Protein AF-A0A932M732-F1 (afdb_monomer)

Sequence (107 aa):
MSDQPRLIYTKLQLAEIQLERALQLFLDEDDYVCAVTLAGAAEELLSKLREQSGGTSELKALIDECVAIGRNVYAETWATKLFSEVFTYPQNSRAKGSTLYLIGWVY

Foldseek 3Di:
DDDDDPDDDDLLRQLVVLQVVLV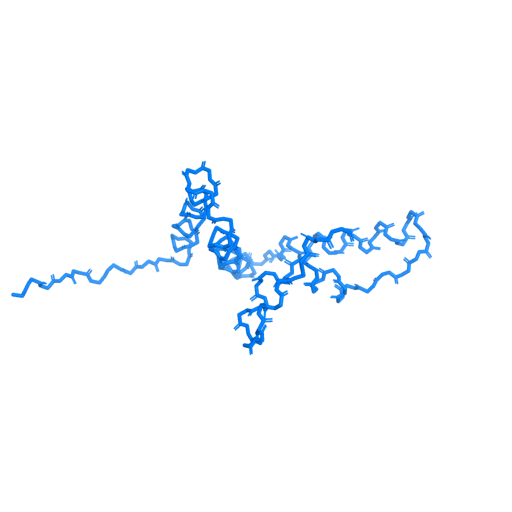CCVPPVVNNLSSLLSNLSSLVSVQVVQVVVVHHRVLLVVLVVVQVCCCPPVVHGDDSVVSCCVVCVSVCCVVDVDDPPPPDPDD

Solvent-accessible surface area (backbone atoms only — not comparable to full-atom values): 6266 Å² total; per-residue (Å²): 136,83,86,72,79,83,81,84,72,53,64,64,57,50,20,51,54,28,35,55,51,16,49,46,26,47,75,77,63,70,37,52,70,63,12,53,48,28,37,45,53,16,49,54,42,48,36,54,54,33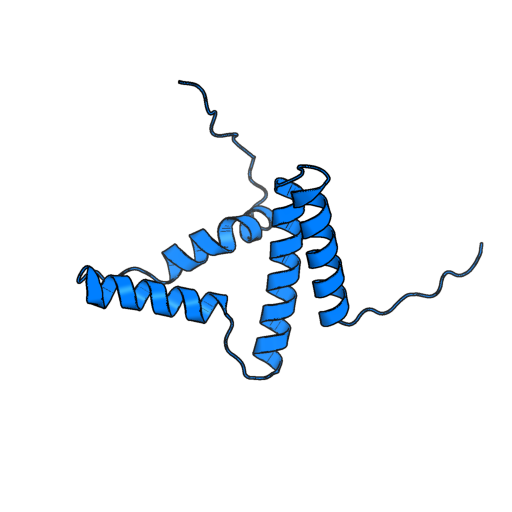,46,76,72,74,41,75,43,68,69,55,53,52,40,54,49,51,34,47,45,30,41,76,75,67,72,37,90,57,57,61,64,59,48,51,48,64,75,37,40,79,58,51,59,71,79,48,90,68,78,88,71,74,79,71,92,71,136

Radius of gyration: 18.03 Å; Cα contacts (8 Å, |Δi|>4): 76; chains: 1; bounding box: 42×27×57 Å

Mean predicted aligned error: 12.79 Å

pLDDT: mean 73.14, std 16.21, range [32.78, 95.12]

Structure (mmCIF, N/CA/C/O backbone):
data_AF-A0A932M732-F1
#
_entry.id   AF-A0A932M732-F1
#
loop_
_atom_site.group_PDB
_atom_site.id
_atom_site.type_symbol
_atom_site.label_atom_id
_atom_site.label_alt_id
_atom_site.label_comp_id
_atom_site.label_asym_id
_atom_site.label_entity_id
_atom_site.label_seq_id
_atom_site.pdbx_PDB_ins_code
_atom_site.Cartn_x
_atom_site.Cartn_y
_atom_site.Cartn_z
_atom_site.occupancy
_atom_site.B_iso_or_equiv
_atom_site.auth_seq_id
_atom_site.auth_comp_id
_atom_site.auth_asym_id
_atom_site.auth_atom_id
_atom_site.pdbx_PDB_model_num
ATOM 1 N N . MET A 1 1 ? -24.047 14.083 27.025 1.00 48.50 1 MET A N 1
ATOM 2 C CA . MET A 1 1 ? -22.854 14.100 26.153 1.00 48.50 1 MET A CA 1
ATOM 3 C C . MET A 1 1 ? -21.840 13.142 26.748 1.00 48.50 1 MET A C 1
ATOM 5 O O . MET A 1 1 ? -21.232 13.479 27.751 1.00 48.50 1 MET A O 1
ATOM 9 N N . SER A 1 2 ? -21.759 11.918 26.228 1.00 56.84 2 SER A N 1
ATOM 10 C CA . SER A 1 2 ? -20.758 10.934 26.651 1.00 56.84 2 SER A CA 1
ATOM 11 C C . SER A 1 2 ? -19.416 11.290 26.016 1.00 56.84 2 SER A C 1
ATOM 13 O O . SER A 1 2 ? -19.331 11.368 24.790 1.00 56.84 2 SER A O 1
ATOM 15 N N . ASP A 1 3 ? -18.410 11.519 26.851 1.00 60.53 3 ASP A N 1
ATOM 16 C CA . ASP A 1 3 ? -17.018 11.722 26.457 1.00 60.53 3 ASP A CA 1
ATOM 17 C C . ASP A 1 3 ? -16.519 10.442 25.764 1.00 60.53 3 ASP A C 1
ATOM 19 O O . ASP A 1 3 ? -16.332 9.405 26.400 1.00 60.53 3 ASP A O 1
ATOM 23 N N . GLN A 1 4 ? -16.443 10.465 24.432 1.00 59.94 4 GLN A N 1
ATOM 24 C CA . GLN A 1 4 ? -15.924 9.345 23.649 1.00 59.94 4 GLN A CA 1
ATOM 25 C C . GLN A 1 4 ? -14.392 9.375 23.755 1.00 59.94 4 GLN A C 1
ATOM 27 O O . GLN A 1 4 ? -13.789 10.406 23.437 1.00 59.94 4 GLN A O 1
ATOM 32 N N . PRO A 1 5 ? -13.738 8.285 24.191 1.00 59.28 5 PRO A N 1
ATOM 33 C CA . PRO A 1 5 ? -12.289 8.260 24.317 1.00 59.28 5 PRO A CA 1
ATOM 34 C C . PRO A 1 5 ? -11.648 8.489 22.946 1.00 59.28 5 PRO A C 1
ATOM 36 O O . PRO A 1 5 ? -11.997 7.837 21.961 1.00 59.28 5 PRO A O 1
ATOM 39 N N . ARG A 1 6 ? -10.689 9.420 22.872 1.00 62.53 6 ARG A N 1
ATOM 40 C CA . ARG A 1 6 ? -9.889 9.616 21.658 1.00 62.53 6 ARG A CA 1
ATOM 41 C C . ARG A 1 6 ? -9.022 8.378 21.453 1.00 62.53 6 ARG A C 1
ATOM 43 O O . ARG A 1 6 ? -8.014 8.210 22.135 1.00 62.53 6 ARG A O 1
ATOM 50 N N . LEU A 1 7 ? -9.418 7.518 20.521 1.00 69.94 7 LEU A N 1
ATOM 51 C CA . LEU A 1 7 ? -8.598 6.394 20.085 1.00 69.94 7 LEU A CA 1
ATOM 52 C C . LEU A 1 7 ? -7.361 6.948 19.372 1.00 69.94 7 LEU A C 1
ATOM 54 O O . LEU A 1 7 ? -7.458 7.559 18.308 1.00 69.94 7 LEU A O 1
ATOM 58 N N . ILE A 1 8 ? -6.199 6.779 20.000 1.00 78.69 8 ILE A N 1
ATOM 59 C CA . ILE A 1 8 ? -4.914 7.116 19.396 1.00 78.69 8 ILE A CA 1
ATOM 60 C C . ILE A 1 8 ? -4.462 5.898 18.600 1.00 78.69 8 ILE A C 1
ATOM 62 O O . ILE A 1 8 ? -4.083 4.881 19.176 1.00 78.69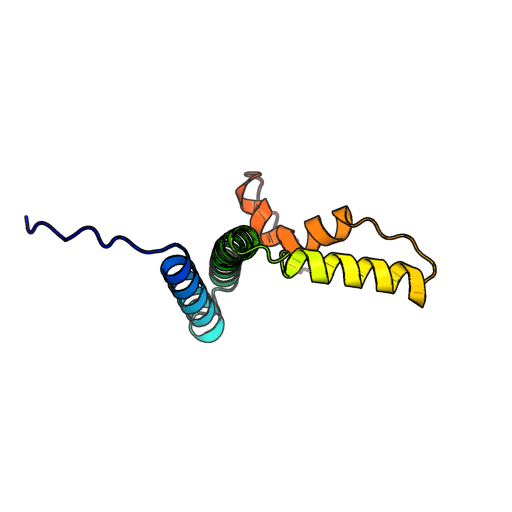 8 ILE A O 1
ATOM 66 N N . TYR A 1 9 ? -4.509 6.013 17.277 1.00 83.12 9 TYR A N 1
ATOM 67 C CA . TYR A 1 9 ? -4.009 4.985 16.375 1.00 83.12 9 TYR A CA 1
ATOM 68 C C . TYR A 1 9 ? -2.535 5.215 16.064 1.00 83.12 9 TYR A C 1
ATOM 70 O O . TYR A 1 9 ? -2.099 6.336 15.786 1.00 83.12 9 TYR A O 1
ATOM 78 N N . THR A 1 10 ? -1.762 4.134 16.067 1.00 89.38 10 THR A N 1
ATOM 79 C CA . THR A 1 10 ? -0.428 4.139 15.463 1.00 89.38 10 THR A CA 1
ATOM 80 C C . THR A 1 10 ? -0.542 4.267 13.942 1.00 89.38 10 THR A C 1
ATOM 82 O O . THR A 1 10 ? -1.566 3.925 13.350 1.00 89.38 10 THR A O 1
ATOM 85 N N . LYS A 1 11 ? 0.527 4.728 13.278 1.00 87.44 11 LYS A N 1
ATOM 86 C CA . LYS A 1 11 ? 0.562 4.797 11.805 1.00 87.44 11 LYS A CA 1
ATOM 87 C C . LYS A 1 11 ? 0.314 3.433 11.150 1.00 87.44 11 LYS A C 1
ATOM 89 O O . LYS A 1 11 ? -0.292 3.393 10.088 1.00 87.44 11 LYS A O 1
ATOM 94 N N . LEU A 1 12 ? 0.767 2.346 11.785 1.00 88.94 12 LEU A N 1
ATOM 95 C CA . LEU A 1 12 ? 0.580 0.984 11.286 1.00 88.94 12 LEU A CA 1
ATOM 96 C C . LEU A 1 12 ? -0.900 0.599 11.324 1.00 88.94 12 LEU A C 1
ATOM 98 O O . LEU A 1 12 ? -1.455 0.236 10.297 1.00 88.94 12 LEU A O 1
ATOM 102 N N . GLN A 1 13 ? -1.556 0.798 12.469 1.00 90.75 13 GLN A N 1
ATOM 103 C CA . GLN A 1 13 ? -2.991 0.533 12.619 1.00 90.75 13 GLN A CA 1
ATOM 104 C C . GLN A 1 13 ? -3.836 1.375 11.658 1.00 90.75 13 GLN A C 1
ATOM 106 O O . GLN A 1 13 ? -4.811 0.893 11.095 1.00 90.75 13 GLN A O 1
ATOM 111 N N . LEU A 1 14 ? -3.458 2.639 11.444 1.00 91.69 14 LEU A N 1
ATOM 112 C CA . LEU A 1 14 ? -4.113 3.498 10.457 1.00 91.69 14 LEU A CA 1
ATOM 113 C C . LEU A 1 14 ? -3.979 2.944 9.036 1.00 91.69 14 LEU A C 1
ATOM 115 O O . LEU A 1 14 ? -4.963 2.942 8.301 1.00 91.69 14 LEU A O 1
ATOM 119 N N . ALA A 1 15 ? -2.792 2.466 8.660 1.00 90.50 15 ALA A N 1
ATOM 120 C CA . ALA A 1 15 ? -2.573 1.863 7.352 1.00 90.50 15 ALA A CA 1
ATOM 121 C C . ALA A 1 15 ? -3.368 0.560 7.177 1.00 90.50 15 ALA A C 1
ATOM 123 O O . ALA A 1 15 ? -3.993 0.374 6.138 1.00 90.50 15 ALA A O 1
ATOM 124 N N . GLU A 1 16 ? -3.407 -0.300 8.198 1.00 92.56 16 GLU A N 1
ATOM 125 C CA . GLU A 1 16 ? -4.200 -1.537 8.194 1.00 92.56 16 GLU A CA 1
ATOM 126 C C . GLU A 1 16 ? -5.694 -1.246 8.014 1.00 92.56 16 GLU A C 1
ATOM 128 O O . GLU A 1 16 ? -6.328 -1.824 7.138 1.00 92.56 16 GLU A O 1
ATOM 133 N N . ILE A 1 17 ? -6.246 -0.289 8.770 1.00 94.31 17 ILE A N 1
ATOM 134 C CA . ILE A 1 17 ? -7.657 0.115 8.651 1.00 94.31 17 ILE A CA 1
ATOM 135 C C . ILE A 1 17 ? -7.963 0.649 7.246 1.00 94.31 17 ILE A C 1
ATOM 137 O O . ILE A 1 17 ? -9.009 0.336 6.676 1.00 94.31 17 ILE A O 1
ATOM 141 N N . GLN A 1 18 ? -7.071 1.469 6.684 1.00 89.62 18 GLN A N 1
ATOM 142 C CA . GLN A 1 18 ? -7.257 2.008 5.337 1.00 89.62 18 GLN A CA 1
ATOM 143 C C . GLN A 1 18 ? -7.194 0.916 4.269 1.00 89.62 18 GLN A C 1
ATOM 145 O O . GLN A 1 18 ? -8.006 0.942 3.346 1.00 89.62 18 GLN A O 1
ATOM 150 N N . LEU A 1 19 ? -6.286 -0.050 4.408 1.00 92.81 19 LEU A N 1
ATOM 151 C CA . LEU A 1 19 ? -6.163 -1.164 3.474 1.00 92.81 19 LEU A CA 1
ATOM 152 C C . LEU A 1 19 ? -7.365 -2.113 3.562 1.00 92.81 19 LEU A C 1
ATOM 154 O O . LEU A 1 19 ? -7.927 -2.475 2.533 1.00 92.81 19 LEU A O 1
ATOM 158 N N . GLU A 1 20 ? -7.812 -2.448 4.771 1.00 95.12 20 GLU A N 1
ATOM 159 C CA . GLU A 1 20 ? -8.998 -3.281 4.995 1.00 95.12 20 GLU A CA 1
ATOM 160 C C . GLU A 1 20 ? -10.241 -2.639 4.366 1.00 95.12 20 GLU A C 1
ATOM 162 O O . GLU A 1 20 ? -10.993 -3.281 3.631 1.00 95.12 20 GLU A O 1
ATOM 167 N N . ARG A 1 21 ? -10.429 -1.328 4.577 1.00 94.56 21 ARG A N 1
ATOM 168 C CA . ARG A 1 21 ? -11.556 -0.613 3.973 1.00 94.56 21 ARG A CA 1
ATOM 169 C C . ARG A 1 21 ? -11.423 -0.506 2.455 1.00 94.56 21 ARG A C 1
ATOM 171 O O . ARG A 1 21 ? -12.434 -0.584 1.763 1.00 94.56 21 ARG A O 1
ATOM 178 N N . ALA A 1 22 ? -10.208 -0.344 1.933 1.00 87.69 22 ALA A N 1
ATOM 179 C CA . ALA A 1 22 ? -9.967 -0.353 0.495 1.00 87.69 22 ALA A CA 1
ATOM 180 C C . ALA A 1 22 ? -10.377 -1.690 -0.141 1.00 87.69 22 ALA A C 1
ATOM 182 O O . ALA A 1 22 ? -11.010 -1.688 -1.193 1.00 87.69 22 ALA A O 1
ATOM 183 N N . LEU A 1 23 ? -10.066 -2.814 0.511 1.00 89.62 23 LEU A N 1
ATOM 184 C CA . LEU A 1 23 ? -10.439 -4.148 0.038 1.00 89.62 23 LEU A CA 1
ATOM 185 C C . LEU A 1 23 ? -11.956 -4.355 0.031 1.00 89.62 23 LEU A C 1
ATOM 187 O O . LEU A 1 23 ? -12.483 -4.825 -0.971 1.00 89.62 23 LEU A O 1
ATOM 191 N N . GLN A 1 24 ? -12.660 -3.949 1.091 1.00 93.50 24 GLN A N 1
ATOM 192 C CA . GLN A 1 24 ? -14.130 -4.012 1.141 1.00 93.50 24 GLN A CA 1
ATOM 193 C C . GLN A 1 24 ? -14.772 -3.196 0.017 1.00 93.50 24 GLN A C 1
ATOM 195 O O . GLN A 1 24 ? -15.626 -3.694 -0.708 1.00 93.50 24 GLN A O 1
ATOM 200 N N . LEU A 1 25 ? -14.314 -1.955 -0.177 1.00 87.81 25 LEU A N 1
ATOM 201 C CA . LEU A 1 25 ? -14.820 -1.097 -1.251 1.00 87.81 25 LEU A CA 1
ATOM 202 C C . LEU A 1 25 ? -14.590 -1.714 -2.635 1.00 87.81 25 LEU A C 1
ATOM 204 O O . LEU A 1 25 ? -15.430 -1.571 -3.517 1.00 87.81 25 LEU A O 1
ATOM 208 N N . PHE A 1 26 ? -13.461 -2.400 -2.818 1.00 85.56 26 PHE A N 1
ATOM 209 C CA . PHE A 1 26 ? -13.111 -3.044 -4.078 1.00 85.56 26 PHE A CA 1
ATOM 210 C C . PHE A 1 26 ? -13.913 -4.325 -4.343 1.00 85.56 26 PHE A C 1
ATOM 212 O O . PHE A 1 26 ? -14.315 -4.553 -5.478 1.00 85.56 26 PHE A O 1
ATOM 219 N N . LEU A 1 27 ? -14.091 -5.175 -3.328 1.00 87.00 27 LEU A N 1
ATOM 220 C CA . LEU A 1 27 ? -14.667 -6.515 -3.478 1.00 87.00 27 LEU A CA 1
ATOM 221 C C . LEU A 1 27 ? -16.188 -6.541 -3.321 1.00 87.00 27 LEU A C 1
ATOM 223 O O . LEU A 1 27 ? -16.850 -7.299 -4.027 1.00 87.00 27 LEU A O 1
ATOM 227 N N . ASP A 1 28 ? -16.724 -5.744 -2.397 1.00 93.56 28 ASP A N 1
ATOM 228 C CA . ASP A 1 28 ? -18.127 -5.830 -1.982 1.00 93.56 28 ASP A CA 1
ATOM 229 C C . ASP A 1 28 ? -18.979 -4.679 -2.536 1.00 93.56 28 ASP A C 1
ATOM 231 O O . ASP A 1 28 ? -20.189 -4.832 -2.700 1.00 93.56 28 ASP A O 1
ATOM 235 N N . GLU A 1 29 ? -18.369 -3.518 -2.797 1.00 91.12 29 GLU A N 1
ATOM 236 C CA . GLU A 1 29 ? -19.095 -2.280 -3.127 1.00 91.12 29 GLU A CA 1
ATOM 237 C C . GLU A 1 29 ? -18.825 -1.760 -4.552 1.00 91.12 29 GLU A C 1
ATOM 239 O O . GLU A 1 29 ? -19.455 -0.785 -4.960 1.00 91.12 29 GLU A O 1
ATOM 244 N N . ASP A 1 30 ? -17.910 -2.386 -5.306 1.00 89.31 30 ASP A N 1
ATOM 245 C CA . ASP A 1 30 ? -17.450 -1.948 -6.638 1.00 89.31 30 ASP A CA 1
ATOM 246 C C . ASP A 1 30 ? -17.026 -0.456 -6.702 1.00 89.31 30 ASP A C 1
ATOM 248 O O . ASP A 1 30 ? -16.974 0.165 -7.769 1.00 89.31 30 ASP A O 1
ATOM 252 N N . ASP A 1 31 ? -16.675 0.145 -5.559 1.00 77.50 31 ASP A N 1
ATOM 253 C CA . ASP A 1 31 ? -16.224 1.534 -5.454 1.00 77.50 31 ASP A CA 1
ATOM 254 C C . ASP A 1 31 ? -14.703 1.599 -5.610 1.00 77.50 31 ASP A C 1
ATOM 256 O O . ASP A 1 31 ? -13.923 1.828 -4.676 1.00 77.50 31 ASP A O 1
ATOM 260 N N . TYR A 1 32 ? -14.270 1.376 -6.848 1.00 74.62 32 TYR A N 1
ATOM 261 C CA . TYR A 1 32 ? -12.856 1.294 -7.195 1.00 74.62 32 TYR A CA 1
ATOM 262 C C . TYR A 1 32 ? -12.111 2.616 -6.974 1.00 74.62 32 TYR A C 1
ATOM 264 O O . TYR A 1 32 ? -10.926 2.610 -6.637 1.00 74.62 32 TYR A O 1
ATOM 272 N N . VAL A 1 33 ? -12.786 3.760 -7.134 1.00 79.88 33 VAL A N 1
ATOM 273 C CA . VAL A 1 33 ? -12.162 5.080 -6.954 1.00 79.88 33 VAL A CA 1
ATOM 274 C C . VAL A 1 33 ? -11.823 5.302 -5.483 1.00 79.88 33 VAL A C 1
ATOM 276 O O . VAL A 1 33 ? -10.688 5.676 -5.163 1.00 79.88 33 VAL A O 1
ATOM 279 N N . CYS A 1 34 ? -12.765 5.038 -4.574 1.00 79.00 34 CYS A N 1
ATOM 280 C CA . CYS A 1 34 ? -12.510 5.159 -3.142 1.00 79.00 34 CYS A CA 1
ATOM 281 C C . CYS A 1 34 ? -11.546 4.075 -2.643 1.00 79.00 34 CYS A C 1
ATOM 283 O O . CYS A 1 34 ? -10.665 4.383 -1.835 1.00 79.00 34 CYS A O 1
ATOM 285 N N . ALA A 1 35 ? -11.644 2.847 -3.166 1.00 78.75 35 ALA A N 1
ATOM 286 C CA . ALA A 1 35 ? -10.727 1.757 -2.844 1.00 78.75 35 ALA A CA 1
ATOM 287 C C . ALA A 1 35 ? -9.268 2.119 -3.157 1.00 78.75 35 ALA A C 1
ATOM 289 O O . ALA A 1 35 ? -8.417 2.108 -2.267 1.00 78.75 35 ALA A O 1
ATOM 290 N N . VAL A 1 36 ? -8.980 2.531 -4.396 1.00 77.50 36 VAL A N 1
ATOM 291 C CA . VAL A 1 36 ? -7.627 2.934 -4.820 1.00 77.50 36 VAL A CA 1
ATOM 292 C C . VAL A 1 36 ? -7.115 4.115 -3.992 1.00 77.50 36 VAL A C 1
ATOM 294 O O . VAL A 1 36 ? -5.946 4.165 -3.611 1.00 77.50 36 VAL A O 1
ATOM 297 N N . THR A 1 37 ? -8.002 5.050 -3.656 1.00 85.69 37 THR A N 1
ATOM 298 C CA . THR A 1 37 ? -7.670 6.232 -2.854 1.00 85.69 37 THR A CA 1
ATOM 299 C C . THR A 1 37 ? -7.240 5.874 -1.426 1.00 85.69 37 THR A C 1
ATOM 301 O O . THR A 1 37 ? -6.320 6.496 -0.884 1.00 85.69 37 THR A O 1
ATOM 304 N N . LEU A 1 38 ? -7.904 4.902 -0.796 1.00 84.00 38 LEU A N 1
ATOM 305 C CA . LEU A 1 38 ? -7.551 4.425 0.543 1.00 84.00 38 LEU A CA 1
ATOM 306 C C . LEU A 1 38 ? -6.311 3.529 0.522 1.00 84.00 38 LEU A C 1
ATOM 308 O O . LEU A 1 38 ? -5.444 3.692 1.378 1.00 84.00 38 LEU A O 1
ATOM 312 N N . ALA A 1 39 ? -6.179 2.664 -0.485 1.00 84.19 39 ALA A N 1
ATOM 313 C CA . ALA A 1 39 ? -4.992 1.836 -0.669 1.00 84.19 39 ALA A CA 1
ATOM 314 C C . ALA A 1 39 ? -3.724 2.691 -0.838 1.00 84.19 39 ALA A C 1
ATOM 316 O O . ALA A 1 39 ? -2.718 2.432 -0.182 1.00 84.19 39 ALA A O 1
ATOM 317 N N . GLY A 1 40 ? -3.787 3.766 -1.634 1.00 84.12 40 GLY A N 1
ATOM 318 C CA . GLY A 1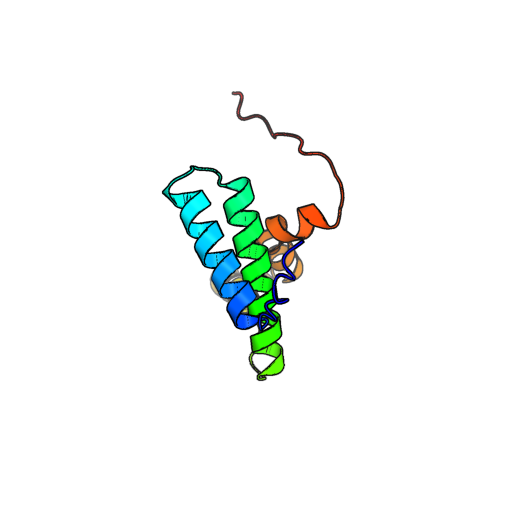 40 ? -2.658 4.686 -1.804 1.00 84.12 40 GLY A CA 1
ATOM 319 C C . GLY A 1 40 ? -2.275 5.430 -0.518 1.00 84.12 40 GLY A C 1
ATOM 320 O O . GLY A 1 40 ? -1.095 5.635 -0.245 1.00 84.12 40 GLY A O 1
ATOM 321 N N . ALA A 1 41 ? -3.251 5.799 0.317 1.00 87.88 41 ALA A N 1
ATOM 322 C CA . ALA A 1 41 ? -2.970 6.422 1.613 1.00 87.88 41 ALA A CA 1
ATOM 323 C C . ALA A 1 41 ? -2.341 5.428 2.614 1.00 87.88 41 ALA A C 1
ATOM 325 O O . ALA A 1 41 ? -1.412 5.792 3.343 1.00 87.88 41 ALA A O 1
ATOM 326 N N . ALA A 1 42 ? -2.791 4.167 2.601 1.00 90.00 42 ALA A N 1
ATOM 327 C CA . ALA A 1 42 ? -2.202 3.094 3.399 1.00 90.00 42 ALA A CA 1
ATOM 328 C C . ALA A 1 42 ? -0.746 2.826 2.986 1.00 90.00 42 ALA A C 1
ATOM 330 O O . ALA A 1 42 ? 0.141 2.755 3.838 1.00 90.00 42 ALA A O 1
ATOM 331 N N . GLU A 1 43 ? -0.486 2.743 1.680 1.00 87.62 43 GLU A N 1
ATOM 332 C CA . GLU A 1 43 ? 0.852 2.566 1.111 1.00 87.62 43 GLU A CA 1
ATOM 333 C C . GLU A 1 43 ? 1.809 3.689 1.537 1.00 87.62 43 GLU A C 1
ATOM 335 O O . GLU A 1 43 ? 2.937 3.418 1.951 1.00 87.62 43 GLU A O 1
ATOM 340 N N . GLU A 1 44 ? 1.368 4.949 1.500 1.00 87.00 44 GLU A N 1
ATOM 341 C CA . GLU A 1 44 ? 2.199 6.087 1.905 1.00 87.00 44 GLU A CA 1
ATOM 342 C C . GLU A 1 44 ? 2.587 6.005 3.394 1.00 87.00 44 GLU A C 1
ATOM 344 O O . GLU A 1 44 ? 3.734 6.274 3.771 1.00 87.00 44 GLU A O 1
ATOM 349 N N . LEU A 1 45 ? 1.649 5.601 4.259 1.00 88.50 45 LEU A N 1
ATOM 350 C CA . LEU A 1 45 ? 1.917 5.385 5.683 1.00 88.50 45 LEU A CA 1
ATOM 351 C C . LEU A 1 45 ? 2.911 4.238 5.907 1.00 88.50 45 LEU A C 1
ATOM 353 O O . LEU A 1 45 ? 3.837 4.387 6.711 1.00 88.50 45 LEU A O 1
ATOM 357 N N . LEU A 1 46 ? 2.752 3.129 5.182 1.00 85.75 46 LEU A N 1
ATOM 358 C CA . LEU A 1 46 ? 3.648 1.973 5.254 1.00 85.75 46 LEU A CA 1
ATOM 359 C C . LEU A 1 46 ? 5.048 2.295 4.719 1.00 85.75 46 LEU A C 1
ATOM 361 O O . LEU A 1 46 ? 6.031 1.951 5.374 1.00 85.75 46 LEU A O 1
ATOM 365 N N . SER A 1 47 ? 5.164 3.017 3.598 1.00 84.12 47 SER A N 1
ATOM 366 C CA . SER A 1 47 ? 6.458 3.480 3.075 1.00 84.12 47 SER A CA 1
ATOM 367 C C . SER A 1 47 ? 7.189 4.335 4.107 1.00 84.12 47 SER A C 1
ATOM 369 O O . SER A 1 47 ? 8.351 4.067 4.404 1.00 84.12 47 SER A O 1
ATOM 371 N N . LYS A 1 48 ? 6.502 5.293 4.747 1.00 85.12 48 LYS A N 1
ATOM 372 C CA . LYS A 1 48 ? 7.108 6.127 5.801 1.00 85.12 48 LYS A CA 1
ATOM 373 C C . LYS A 1 48 ? 7.565 5.306 7.009 1.00 85.12 48 LYS A C 1
ATOM 375 O O . LYS A 1 48 ? 8.614 5.595 7.578 1.00 85.12 48 LYS A O 1
ATOM 380 N N . LEU A 1 49 ? 6.795 4.298 7.423 1.00 86.62 49 LEU A N 1
ATOM 381 C CA . LEU A 1 49 ? 7.181 3.396 8.518 1.00 86.62 49 LEU A CA 1
ATOM 382 C C . LEU A 1 49 ? 8.406 2.546 8.163 1.00 86.62 49 LEU A C 1
ATOM 384 O O . LEU A 1 49 ? 9.283 2.325 9.004 1.00 86.62 49 LEU A O 1
ATOM 388 N N . ARG A 1 50 ? 8.487 2.095 6.912 1.00 81.25 50 ARG A N 1
ATOM 389 C CA . ARG A 1 50 ? 9.611 1.304 6.417 1.00 81.25 50 ARG A CA 1
ATOM 390 C C . ARG A 1 50 ? 10.889 2.130 6.293 1.00 81.25 50 ARG A C 1
ATOM 392 O O . ARG A 1 50 ? 11.933 1.678 6.757 1.00 81.25 50 ARG A O 1
ATOM 399 N N . GLU A 1 51 ? 10.795 3.355 5.779 1.00 83.62 51 GLU A N 1
ATOM 400 C CA . GLU A 1 51 ? 11.910 4.313 5.729 1.00 83.62 51 GLU A CA 1
ATOM 401 C C . GLU A 1 51 ? 12.458 4.622 7.128 1.00 83.62 51 GLU A C 1
ATOM 403 O O . GLU A 1 51 ? 13.670 4.636 7.337 1.00 83.62 51 GLU A O 1
ATOM 408 N N . GLN A 1 52 ? 11.576 4.786 8.121 1.00 79.69 52 GLN A N 1
ATOM 409 C CA . GLN A 1 52 ? 11.969 4.977 9.523 1.00 79.69 52 GLN A CA 1
ATOM 410 C C . GLN A 1 52 ? 12.698 3.764 10.117 1.00 79.69 52 GLN A C 1
ATOM 412 O O . GLN A 1 52 ? 13.495 3.923 11.039 1.00 79.69 52 GLN A O 1
ATOM 417 N N . SER A 1 53 ? 12.452 2.570 9.578 1.00 77.44 53 SER A N 1
ATOM 418 C CA . SER A 1 53 ? 13.107 1.325 9.992 1.00 77.44 53 SER A CA 1
ATOM 419 C C . SER A 1 53 ? 14.400 1.040 9.210 1.00 77.44 53 SER A C 1
ATOM 421 O O . SER A 1 53 ? 14.988 -0.027 9.370 1.00 77.44 53 SER A O 1
ATOM 423 N N . GLY A 1 54 ? 14.846 1.974 8.356 1.00 74.75 54 GLY A N 1
ATOM 424 C CA . GLY A 1 54 ? 16.045 1.839 7.522 1.00 74.75 54 GLY A CA 1
ATOM 425 C C . GLY A 1 54 ? 15.844 1.026 6.239 1.00 74.75 54 GLY A C 1
ATOM 426 O O . GLY A 1 54 ? 16.812 0.767 5.527 1.00 74.75 54 GLY A O 1
ATOM 427 N N . GLY A 1 55 ? 14.608 0.622 5.929 1.00 68.38 55 GLY A N 1
ATOM 428 C CA . GLY A 1 55 ? 14.267 -0.021 4.663 1.00 68.38 55 GLY A CA 1
ATOM 429 C C . GLY A 1 55 ? 14.032 1.006 3.555 1.00 68.38 55 GLY A C 1
ATOM 430 O O . GLY A 1 55 ? 13.584 2.122 3.806 1.00 68.38 55 GLY A O 1
ATOM 431 N N . THR A 1 56 ? 14.308 0.639 2.307 1.00 63.66 56 THR A N 1
ATOM 432 C CA . THR A 1 56 ? 13.870 1.410 1.134 1.00 63.66 56 THR A CA 1
ATOM 433 C C . THR A 1 56 ? 12.347 1.340 0.978 1.00 63.66 56 THR A C 1
ATOM 435 O O . THR A 1 56 ? 11.700 0.496 1.579 1.00 63.66 56 THR A O 1
ATOM 438 N N . SER A 1 57 ? 11.721 2.220 0.198 1.00 67.94 57 SER A N 1
ATOM 439 C CA . SER A 1 57 ? 10.316 2.039 -0.205 1.00 67.94 57 SER A CA 1
ATOM 440 C C . SER A 1 57 ? 10.217 0.897 -1.232 1.00 67.94 57 SER A C 1
ATOM 442 O O . SER A 1 57 ? 11.066 0.813 -2.120 1.00 67.94 57 SER A O 1
ATOM 444 N N . GLU A 1 58 ? 9.207 0.020 -1.126 1.00 70.31 58 GLU A N 1
ATOM 445 C CA . GLU A 1 58 ? 8.957 -1.044 -2.126 1.00 70.31 58 GLU A CA 1
ATOM 446 C C . GLU A 1 58 ? 8.692 -0.438 -3.507 1.00 70.31 58 GLU A C 1
ATOM 448 O O . GLU A 1 58 ? 9.183 -0.939 -4.513 1.00 70.31 58 GLU A O 1
ATOM 453 N N . LEU A 1 59 ? 8.012 0.712 -3.552 1.00 70.50 59 LEU A N 1
ATOM 454 C CA . LEU A 1 59 ? 7.780 1.444 -4.791 1.00 70.50 59 LEU A CA 1
ATOM 455 C C . LEU A 1 59 ? 9.096 1.885 -5.440 1.00 70.50 59 LEU A C 1
ATOM 457 O O . LEU A 1 59 ? 9.257 1.816 -6.656 1.00 70.50 59 LEU A O 1
ATOM 461 N N . LYS A 1 60 ? 10.068 2.313 -4.631 1.00 73.19 60 LYS A N 1
ATOM 462 C CA . LYS A 1 60 ? 11.391 2.680 -5.138 1.00 73.19 60 LYS A CA 1
ATOM 463 C C . LYS A 1 60 ? 12.136 1.463 -5.686 1.00 73.19 60 LYS A C 1
ATOM 465 O O . LYS A 1 60 ? 12.707 1.563 -6.765 1.00 73.19 60 LYS A O 1
ATOM 470 N N . ALA A 1 61 ? 12.085 0.332 -4.980 1.00 75.12 61 ALA A N 1
ATOM 471 C CA . ALA A 1 61 ? 12.674 -0.918 -5.457 1.00 75.12 61 ALA A CA 1
ATOM 472 C C . ALA A 1 61 ? 12.065 -1.345 -6.804 1.00 75.12 61 ALA A C 1
ATOM 474 O O . ALA A 1 61 ? 12.798 -1.633 -7.745 1.00 75.12 61 ALA A O 1
ATOM 475 N N . LEU A 1 62 ? 10.739 -1.259 -6.939 1.00 75.94 62 LEU A N 1
ATOM 476 C CA . LEU A 1 62 ? 10.033 -1.548 -8.187 1.00 75.94 62 LEU A CA 1
ATOM 477 C C . LEU A 1 62 ? 10.431 -0.600 -9.333 1.00 75.94 62 LEU A C 1
ATOM 479 O O . LEU A 1 62 ? 10.619 -1.039 -10.468 1.00 75.94 62 LEU A O 1
ATOM 483 N N . ILE A 1 63 ? 10.577 0.701 -9.056 1.00 79.44 63 ILE A N 1
ATOM 484 C CA . ILE A 1 63 ? 11.042 1.685 -10.047 1.00 79.44 63 ILE A CA 1
ATOM 485 C C . ILE A 1 63 ? 12.468 1.356 -10.502 1.00 79.44 63 ILE A C 1
ATOM 487 O O . ILE A 1 63 ? 12.748 1.393 -11.703 1.00 79.44 63 ILE A O 1
ATOM 491 N N . ASP A 1 64 ? 13.356 1.023 -9.566 1.00 78.44 64 ASP A N 1
ATOM 492 C CA . ASP A 1 64 ? 14.742 0.664 -9.865 1.00 78.44 64 ASP A CA 1
ATOM 493 C C . ASP A 1 64 ? 14.807 -0.608 -10.732 1.00 78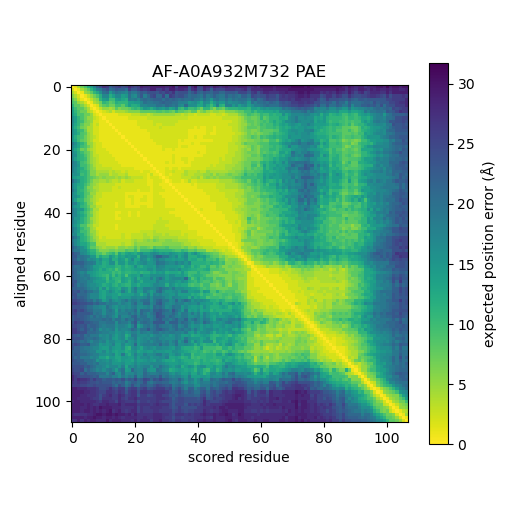.44 64 ASP A C 1
ATOM 495 O O . ASP A 1 64 ? 15.559 -0.650 -11.710 1.00 78.44 64 ASP A O 1
ATOM 499 N N . GLU A 1 65 ? 13.959 -1.603 -10.455 1.00 79.06 65 GLU A N 1
ATOM 500 C CA . GLU A 1 65 ? 13.812 -2.805 -11.285 1.00 79.06 65 GLU A CA 1
ATOM 501 C C . GLU A 1 65 ? 13.279 -2.489 -12.688 1.00 79.06 65 GLU A C 1
ATOM 503 O O . GLU A 1 65 ? 13.833 -2.965 -13.679 1.00 79.06 65 GLU A O 1
ATOM 508 N N . CYS A 1 66 ? 12.261 -1.634 -12.809 1.00 75.56 66 CYS A N 1
ATOM 509 C CA . CYS A 1 66 ? 11.717 -1.220 -14.106 1.00 75.56 66 CYS A CA 1
ATOM 510 C C . CYS A 1 66 ? 12.773 -0.505 -14.965 1.00 75.56 66 CYS A C 1
ATOM 512 O O . CYS A 1 66 ? 12.905 -0.782 -16.159 1.00 75.56 66 CYS A O 1
ATOM 514 N N . VAL A 1 67 ? 13.580 0.374 -14.363 1.00 79.50 67 VAL A N 1
ATOM 515 C CA . VAL A 1 67 ? 14.703 1.034 -15.051 1.00 79.50 67 VAL A CA 1
ATOM 516 C C . VAL A 1 67 ? 15.796 0.030 -15.425 1.00 79.50 67 VAL A C 1
ATOM 518 O O . VAL A 1 67 ? 16.372 0.128 -16.512 1.00 79.50 67 VAL A O 1
ATOM 521 N N . ALA A 1 68 ? 16.070 -0.955 -14.567 1.00 77.44 68 ALA A N 1
ATOM 522 C CA . ALA A 1 68 ? 17.012 -2.028 -14.868 1.00 77.44 68 ALA A CA 1
ATOM 523 C C . ALA A 1 68 ? 16.538 -2.892 -16.048 1.00 77.44 68 ALA A C 1
ATOM 525 O O . ALA A 1 68 ? 17.348 -3.234 -16.910 1.00 77.44 68 ALA A O 1
ATOM 526 N N . ILE A 1 69 ? 15.240 -3.196 -16.139 1.00 76.56 69 ILE A N 1
ATOM 527 C CA . ILE A 1 69 ? 14.646 -3.913 -17.275 1.00 76.56 69 ILE A CA 1
ATOM 528 C C . ILE A 1 69 ? 14.790 -3.093 -18.560 1.00 76.56 69 ILE A C 1
ATOM 530 O O . ILE A 1 69 ? 15.289 -3.621 -19.553 1.00 76.56 69 ILE A O 1
ATOM 534 N N . GLY A 1 70 ? 14.435 -1.804 -18.542 1.00 73.31 70 GLY A N 1
ATOM 535 C CA . GLY A 1 70 ? 14.607 -0.908 -19.694 1.00 73.31 70 GLY A CA 1
ATOM 536 C C . GLY A 1 70 ? 16.036 -0.920 -20.233 1.00 73.31 70 GLY A C 1
ATOM 537 O O . GLY A 1 70 ? 16.265 -1.105 -21.431 1.00 73.31 70 GLY A O 1
ATOM 538 N N . ARG A 1 71 ? 17.012 -0.844 -19.321 1.00 77.06 71 ARG A N 1
ATOM 539 C CA . ARG A 1 71 ? 18.434 -0.861 -19.672 1.00 77.06 71 ARG A CA 1
ATOM 540 C C . ARG A 1 71 ? 18.895 -2.208 -20.220 1.00 77.06 71 ARG A C 1
ATOM 542 O O . ARG A 1 71 ? 19.626 -2.237 -21.204 1.00 77.06 71 ARG A O 1
ATOM 549 N N . ASN A 1 72 ? 18.518 -3.307 -19.571 1.00 76.94 72 ASN A N 1
ATOM 550 C CA . ASN A 1 72 ? 19.093 -4.624 -19.853 1.00 76.94 72 ASN A CA 1
ATOM 551 C C . ASN A 1 72 ? 18.369 -5.382 -20.972 1.00 76.94 72 ASN A C 1
ATOM 553 O O . ASN A 1 72 ? 18.987 -6.214 -21.628 1.00 76.94 72 ASN A O 1
ATOM 557 N N . VAL A 1 73 ? 17.080 -5.113 -21.184 1.00 81.06 73 VAL A N 1
ATOM 558 C CA . VAL A 1 73 ? 16.254 -5.813 -22.181 1.00 81.06 73 VAL A CA 1
ATOM 559 C C . VAL A 1 73 ? 16.099 -4.981 -23.447 1.00 81.06 73 VAL A C 1
ATOM 561 O O . VAL A 1 73 ? 16.225 -5.514 -24.546 1.00 81.06 73 VAL A O 1
ATOM 564 N N . TYR A 1 74 ? 15.863 -3.676 -23.299 1.00 74.81 74 TYR A N 1
ATOM 565 C CA . TYR A 1 74 ? 15.557 -2.789 -24.424 1.00 74.81 74 TYR A CA 1
ATOM 566 C C . TYR A 1 74 ? 16.736 -1.896 -24.834 1.00 74.81 74 TYR A C 1
ATOM 568 O O . TYR A 1 74 ? 16.647 -1.212 -25.847 1.00 74.81 74 TYR A O 1
ATOM 576 N N . ALA A 1 75 ? 17.849 -1.912 -24.085 1.00 79.50 75 ALA A N 1
ATOM 577 C CA . ALA A 1 75 ? 18.981 -0.989 -24.252 1.00 79.50 75 ALA A CA 1
ATOM 578 C C . ALA A 1 75 ? 18.576 0.499 -24.171 1.00 79.50 75 ALA A C 1
ATOM 580 O O . ALA A 1 75 ? 19.274 1.383 -24.670 1.00 79.50 75 ALA A O 1
ATOM 581 N N . GLU A 1 76 ? 17.459 0.782 -23.502 1.00 74.62 76 GLU A N 1
ATOM 582 C CA . GLU A 1 76 ? 16.904 2.117 -23.341 1.00 74.62 76 GLU A CA 1
ATOM 583 C C . GLU A 1 76 ? 17.139 2.631 -21.921 1.00 74.62 76 GLU A C 1
ATOM 585 O O . GLU A 1 76 ? 17.155 1.884 -20.943 1.00 74.62 76 GLU A O 1
ATOM 590 N N . THR A 1 77 ? 17.318 3.944 -21.782 1.00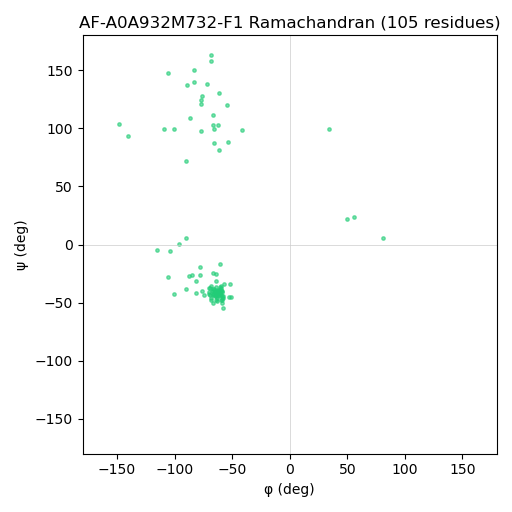 75.50 77 THR A N 1
ATOM 591 C CA . THR A 1 77 ? 17.383 4.577 -20.460 1.00 75.50 77 THR A CA 1
ATOM 592 C C . THR A 1 77 ? 16.040 5.212 -20.152 1.00 75.50 77 THR A C 1
ATOM 594 O O . THR A 1 77 ? 15.740 6.311 -20.614 1.00 75.50 77 THR A O 1
ATOM 597 N N . TRP A 1 78 ? 15.225 4.519 -19.364 1.00 77.56 78 TRP A N 1
ATOM 598 C CA . TRP A 1 78 ? 13.956 5.062 -18.899 1.00 77.56 78 TRP A CA 1
ATOM 599 C C . TRP A 1 78 ? 14.157 5.943 -17.665 1.00 77.56 78 TRP A C 1
ATOM 601 O O . TRP A 1 78 ? 14.949 5.633 -16.773 1.00 77.56 78 TRP A O 1
ATOM 611 N N . ALA A 1 79 ? 13.441 7.064 -17.611 1.00 78.25 79 ALA A N 1
ATOM 612 C CA . ALA A 1 79 ? 13.516 7.979 -16.482 1.00 78.25 79 ALA A CA 1
ATOM 613 C C . ALA A 1 79 ? 12.738 7.415 -15.285 1.00 78.25 79 ALA A C 1
ATOM 615 O O . ALA A 1 79 ? 11.545 7.141 -15.393 1.00 78.25 79 ALA A O 1
ATOM 616 N N . THR A 1 80 ? 13.373 7.346 -14.114 1.00 75.00 80 THR A N 1
ATOM 617 C CA . THR A 1 80 ? 12.712 6.995 -12.839 1.00 75.00 80 THR A CA 1
ATOM 618 C C . THR A 1 80 ? 11.477 7.857 -12.573 1.00 75.00 80 THR A C 1
ATOM 620 O O . THR A 1 80 ? 10.478 7.376 -12.044 1.00 75.00 80 THR A O 1
ATOM 623 N N . LYS A 1 81 ? 11.523 9.125 -13.005 1.00 72.56 81 LYS A N 1
ATOM 624 C CA . LYS A 1 81 ? 10.419 10.078 -12.890 1.00 72.56 81 LYS A CA 1
ATOM 625 C C . LYS A 1 81 ? 9.149 9.608 -13.609 1.00 72.56 81 LYS A C 1
ATOM 627 O O . LYS A 1 81 ? 8.073 9.741 -13.039 1.00 72.56 81 LYS A O 1
ATOM 632 N N . LEU A 1 82 ? 9.276 9.006 -14.794 1.00 71.62 82 LEU A N 1
ATOM 633 C CA . LEU A 1 82 ? 8.140 8.478 -15.558 1.00 71.62 82 LEU A CA 1
ATOM 634 C C . LEU A 1 82 ? 7.387 7.423 -14.741 1.00 71.62 82 LEU A C 1
ATOM 636 O O . LEU A 1 82 ? 6.182 7.522 -14.548 1.00 71.62 82 LEU A O 1
ATOM 640 N N . PHE A 1 83 ? 8.117 6.450 -14.200 1.00 70.62 83 PHE A N 1
ATOM 641 C CA . PHE A 1 83 ? 7.529 5.390 -13.386 1.00 70.62 83 PHE A CA 1
ATOM 642 C C . PHE A 1 83 ? 6.982 5.915 -12.067 1.00 70.62 83 PHE A C 1
ATOM 644 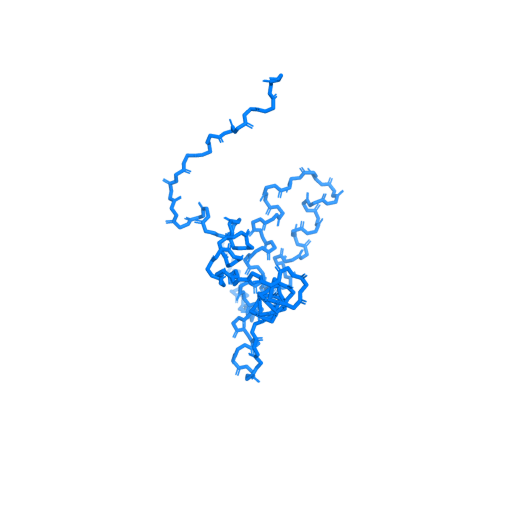O O . PHE A 1 83 ? 5.882 5.540 -11.676 1.00 70.62 83 PHE A O 1
ATOM 651 N N . SER A 1 84 ? 7.692 6.840 -11.416 1.00 67.44 84 SER A N 1
ATOM 652 C CA . SER A 1 84 ? 7.173 7.475 -10.206 1.00 67.44 84 SER A CA 1
ATOM 653 C C . SER A 1 84 ? 5.843 8.181 -10.468 1.00 67.44 84 SER A C 1
ATOM 655 O O . SER A 1 84 ? 4.932 8.054 -9.662 1.00 67.44 84 SER A O 1
ATOM 657 N N . GLU A 1 85 ? 5.678 8.860 -11.606 1.00 68.94 85 GLU A N 1
ATOM 658 C CA . GLU A 1 85 ? 4.426 9.533 -11.962 1.00 68.94 85 GLU A CA 1
ATOM 659 C C . GLU A 1 85 ? 3.314 8.536 -12.289 1.00 68.94 85 GLU A C 1
ATOM 661 O O . GLU A 1 85 ? 2.194 8.732 -11.833 1.00 68.94 85 GLU A O 1
ATOM 666 N N . VAL A 1 86 ? 3.614 7.451 -13.007 1.00 68.75 86 VAL A N 1
ATOM 667 C CA . VAL A 1 86 ? 2.637 6.400 -13.341 1.00 68.75 86 VAL A CA 1
ATOM 668 C C . VAL A 1 86 ? 2.138 5.683 -12.086 1.00 68.75 86 VAL A C 1
ATOM 670 O O . VAL A 1 86 ? 0.932 5.535 -11.900 1.00 68.75 86 VAL A O 1
ATOM 673 N N . PHE A 1 87 ? 3.046 5.279 -11.197 1.00 65.19 87 PHE A N 1
ATOM 674 C CA . PHE A 1 87 ? 2.695 4.514 -10.001 1.00 65.19 87 PHE A CA 1
ATOM 675 C C . PHE A 1 87 ? 2.109 5.383 -8.877 1.00 65.19 87 PHE A C 1
ATOM 677 O O . PHE A 1 87 ? 1.295 4.898 -8.098 1.00 65.19 87 PHE A O 1
ATOM 684 N N . THR A 1 88 ? 2.448 6.677 -8.818 1.00 65.75 88 THR A N 1
ATOM 685 C CA . THR A 1 88 ? 1.854 7.626 -7.852 1.00 65.75 88 THR A CA 1
ATOM 686 C C . THR A 1 88 ? 0.688 8.430 -8.426 1.00 65.75 88 THR A C 1
ATOM 688 O O . THR A 1 88 ? 0.114 9.251 -7.711 1.00 65.75 88 THR A O 1
ATOM 691 N N . TYR A 1 89 ? 0.291 8.223 -9.687 1.00 64.12 89 TYR A N 1
ATOM 692 C CA . TYR A 1 89 ? -0.804 8.967 -10.328 1.00 64.12 89 TYR A CA 1
ATOM 693 C C . TYR A 1 89 ? -2.102 8.989 -9.494 1.00 64.12 89 TYR A C 1
ATOM 695 O O . TYR A 1 89 ? -2.656 10.077 -9.299 1.00 64.12 89 TYR A O 1
ATOM 703 N N . PRO A 1 90 ? -2.560 7.862 -8.908 1.00 60.25 90 PRO A N 1
ATOM 704 C CA . PRO A 1 90 ? -3.746 7.872 -8.054 1.00 60.25 90 PRO A CA 1
ATOM 705 C C . PRO A 1 90 ? -3.551 8.657 -6.747 1.00 60.25 90 PRO A C 1
ATOM 707 O O . PRO A 1 90 ? -4.520 9.147 -6.174 1.00 60.25 90 PRO A O 1
ATOM 710 N N . GLN A 1 91 ? -2.307 8.803 -6.278 1.00 57.19 91 GLN A N 1
ATOM 711 C CA . GLN A 1 91 ? -1.951 9.562 -5.075 1.00 57.19 91 GLN A CA 1
ATOM 712 C C . GLN A 1 91 ? -1.869 11.078 -5.373 1.00 57.19 91 GLN A C 1
ATOM 714 O O . GLN A 1 91 ? -2.364 11.903 -4.603 1.00 57.19 91 GLN A O 1
ATOM 719 N N . ASN A 1 92 ? -1.287 11.458 -6.520 1.00 52.72 92 ASN A N 1
ATOM 720 C CA . ASN A 1 92 ? -1.013 12.847 -6.924 1.00 52.72 92 ASN A CA 1
ATOM 721 C C . ASN A 1 92 ? -2.235 13.618 -7.452 1.00 52.72 92 ASN A C 1
ATOM 723 O O . ASN A 1 92 ? -2.235 14.854 -7.437 1.00 52.72 92 ASN A O 1
ATOM 727 N N . SER A 1 93 ? -3.292 12.922 -7.871 1.00 53.81 93 SER A N 1
ATOM 728 C CA . SER A 1 93 ? -4.585 13.519 -8.243 1.00 53.81 93 SER A CA 1
ATOM 729 C C . SER A 1 93 ? -5.256 14.281 -7.086 1.00 53.81 93 SER A C 1
ATOM 731 O O . SER A 1 93 ? -6.117 15.126 -7.319 1.00 53.81 93 SER A O 1
ATOM 733 N N . ARG A 1 94 ? -4.818 14.057 -5.836 1.00 45.41 94 ARG A N 1
ATOM 734 C CA . ARG A 1 94 ? -5.248 14.816 -4.646 1.00 45.41 94 ARG A CA 1
ATO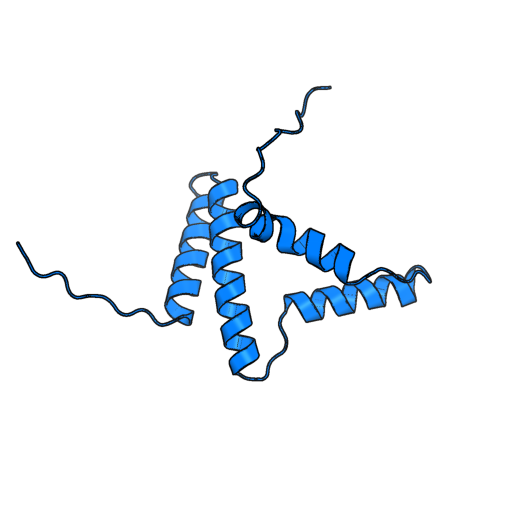M 735 C C . ARG A 1 94 ? -4.520 16.153 -4.471 1.00 45.41 94 ARG A C 1
ATOM 737 O O . ARG A 1 94 ? -5.102 17.085 -3.924 1.00 45.41 94 ARG A O 1
ATOM 744 N N . ALA A 1 95 ? -3.259 16.260 -4.901 1.00 46.28 95 ALA A N 1
ATOM 745 C CA . ALA A 1 95 ? -2.419 17.443 -4.663 1.00 46.28 95 ALA A CA 1
ATOM 746 C C . ALA A 1 95 ? -2.633 18.553 -5.704 1.00 46.28 95 ALA A C 1
ATOM 748 O O . ALA A 1 95 ? -2.441 19.734 -5.416 1.00 46.28 95 ALA A O 1
ATOM 749 N N . LYS A 1 96 ? -3.060 18.186 -6.915 1.00 40.19 96 LYS A N 1
ATOM 750 C CA . LYS A 1 96 ? -3.474 19.127 -7.956 1.00 40.19 96 LYS A CA 1
ATOM 751 C C . LYS A 1 96 ? -4.982 19.008 -8.111 1.00 40.19 96 LYS A C 1
ATOM 753 O O . LYS A 1 96 ? 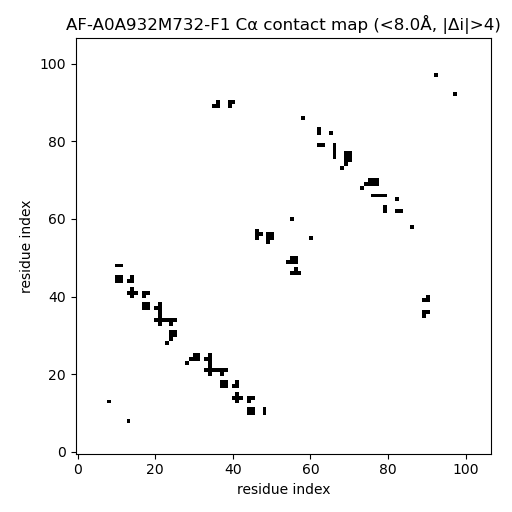-5.457 18.079 -8.749 1.00 40.19 96 LYS A O 1
ATOM 758 N N . GLY A 1 97 ? -5.730 19.926 -7.499 1.00 44.31 97 GLY A N 1
ATOM 759 C CA . GLY A 1 97 ? -7.182 20.036 -7.663 1.00 44.31 97 GLY A CA 1
ATOM 760 C C . GLY A 1 97 ? -7.549 20.330 -9.118 1.00 44.31 97 GLY A C 1
ATOM 761 O O . GLY A 1 97 ? -7.742 21.480 -9.501 1.00 44.31 97 GLY A O 1
ATOM 762 N N . SER A 1 98 ? -7.578 19.300 -9.955 1.00 39.41 98 SER A N 1
ATOM 763 C CA . SER A 1 98 ? -7.758 19.422 -11.397 1.00 39.41 98 SER A CA 1
ATOM 764 C C . SER A 1 98 ? -8.666 18.301 -11.877 1.00 39.41 98 SER A C 1
ATOM 766 O O . SER A 1 98 ? -8.224 17.193 -12.145 1.00 39.41 98 SER A O 1
ATOM 768 N N . THR A 1 99 ? -9.952 18.638 -11.927 1.00 40.62 99 THR A N 1
ATOM 769 C CA . THR A 1 99 ? -10.922 18.243 -12.951 1.00 40.62 99 THR A CA 1
ATOM 770 C C . THR A 1 99 ? -10.727 16.851 -13.551 1.00 40.62 99 THR A C 1
ATOM 772 O O . THR A 1 99 ? -9.966 16.664 -14.500 1.00 40.62 99 THR A O 1
ATOM 775 N N . LEU A 1 100 ? -11.521 15.904 -13.046 1.00 38.62 100 LEU A N 1
ATOM 776 C CA . LEU A 1 100 ? -11.918 14.688 -13.751 1.00 38.62 100 LEU A CA 1
ATOM 777 C C . LEU A 1 100 ? -12.526 15.067 -15.112 1.00 38.62 100 LEU A C 1
ATOM 779 O O . LEU A 1 100 ? -13.736 15.235 -15.241 1.00 38.62 100 LEU A O 1
ATOM 783 N N . TYR A 1 101 ? -11.696 15.186 -16.145 1.00 34.84 101 TYR A N 1
ATOM 784 C CA . TYR A 1 101 ? -12.151 14.825 -17.475 1.00 34.84 101 TYR A CA 1
ATOM 785 C C . TYR A 1 101 ? -12.119 13.306 -17.522 1.00 34.84 101 TYR A C 1
ATOM 787 O O . TYR A 1 101 ? -11.071 12.689 -17.701 1.00 34.84 101 TYR A O 1
ATOM 795 N N . LEU A 1 102 ? -13.299 12.727 -17.294 1.00 36.16 102 LEU A N 1
ATOM 796 C CA . LEU A 1 102 ? -13.692 11.445 -17.856 1.00 36.16 102 LEU A CA 1
ATOM 797 C C . LEU A 1 102 ? -13.215 11.424 -19.312 1.00 36.16 102 LEU A C 1
ATOM 799 O O . LEU A 1 102 ? -13.845 12.019 -20.186 1.00 36.16 102 LEU A O 1
ATOM 803 N N . ILE A 1 103 ? -12.074 10.787 -19.566 1.00 40.50 103 ILE A N 1
ATOM 804 C CA . ILE A 1 103 ? -11.729 10.347 -20.911 1.00 40.50 103 ILE A CA 1
ATOM 805 C C . ILE A 1 103 ? -12.773 9.290 -21.237 1.00 40.50 103 ILE A C 1
ATOM 807 O O . ILE A 1 103 ? -12.749 8.173 -20.719 1.00 40.50 103 ILE A O 1
ATOM 811 N N . GLY A 1 104 ? -13.774 9.744 -21.985 1.00 32.78 104 GLY A N 1
ATOM 812 C CA . GLY A 1 104 ? -14.890 8.954 -22.443 1.00 32.78 104 GLY A CA 1
ATOM 813 C C . GLY A 1 104 ? -14.382 7.735 -23.190 1.00 32.78 104 GLY A C 1
ATOM 814 O O . GLY A 1 104 ? -13.733 7.843 -24.226 1.00 32.78 104 GLY A O 1
ATOM 815 N N . TRP A 1 105 ? -14.748 6.576 -22.666 1.00 41.94 105 TRP A N 1
ATOM 816 C CA . TRP A 1 105 ? -15.005 5.405 -23.481 1.00 41.94 105 TRP A CA 1
ATOM 817 C C . TRP A 1 105 ? -16.229 5.696 -24.347 1.00 41.94 105 TRP A C 1
ATOM 819 O O . TRP A 1 105 ? -17.346 5.421 -23.925 1.00 41.94 105 TRP A O 1
ATOM 829 N N . VAL A 1 106 ? -16.043 6.291 -25.525 1.00 40.44 106 VAL A N 1
ATOM 830 C CA . VAL A 1 106 ? -17.069 6.324 -26.576 1.00 40.44 106 VAL A CA 1
ATOM 831 C C . VAL A 1 106 ? -16.376 6.315 -27.946 1.00 40.44 106 VAL A C 1
ATOM 833 O O . VAL A 1 106 ? -15.885 7.353 -28.376 1.00 40.44 106 VAL A O 1
ATOM 836 N N . TYR A 1 107 ? -16.419 5.131 -28.575 1.00 43.62 107 TYR A N 1
ATOM 837 C CA . TYR A 1 107 ? -16.143 4.753 -29.978 1.00 43.62 107 TYR A CA 1
ATOM 838 C C . TYR A 1 107 ? -14.749 4.983 -30.578 1.00 43.62 107 TYR A C 1
ATOM 840 O O . TYR A 1 107 ? -14.349 6.143 -30.804 1.00 43.62 107 TYR A O 1
#

Secondary structure (DSSP, 8-state):
----------HHHHHHHHHHHHHHHHHTS--HHHHHHHHHHHHHHHHHHHHHTTPPPHHHHHHHHHHHHHHHHS-----HHHHHHHHHHHHHTTTS-----------